Protein AF-A0A842VC17-F1 (afdb_monomer_lite)

Secondary structure (DSSP, 8-state):
--HHHHHHHHHHHHHHHHHHHHHHHHHHHHH--B--SS-TT-BS--TTTS-GGGGG-SB-TTS-B-HHHHHHHHHHHHHHHHHHHHHHHHHHHHH-SSHHHHHHHHHHHHHHHHHHHHHHTT-

Structure (mmCIF, N/CA/C/O backbone):
data_AF-A0A842VC17-F1
#
_entry.id   AF-A0A842VC17-F1
#
loop_
_atom_site.group_PDB
_atom_site.id
_atom_site.type_symbol
_atom_site.label_atom_id
_atom_site.label_alt_id
_atom_site.label_comp_id
_atom_site.label_asym_id
_atom_site.label_entity_id
_atom_site.label_seq_id
_atom_site.pdbx_PDB_ins_code
_atom_site.Cartn_x
_atom_site.Cartn_y
_atom_site.Cartn_z
_atom_site.occupancy
_atom_site.B_iso_or_equiv
_atom_site.auth_seq_id
_atom_site.auth_comp_id
_atom_site.auth_asym_id
_atom_site.auth_atom_id
_atom_site.pdbx_PDB_model_num
ATOM 1 N N . MET A 1 1 ? -27.342 10.538 12.223 1.00 54.81 1 MET A N 1
ATOM 2 C CA . MET A 1 1 ? -26.451 9.395 11.921 1.00 54.81 1 MET A CA 1
ATOM 3 C C . MET A 1 1 ? -26.133 8.715 13.242 1.00 54.81 1 MET A C 1
ATOM 5 O O . MET A 1 1 ? -25.735 9.425 14.158 1.00 54.81 1 MET A O 1
ATOM 9 N N . SER A 1 2 ? -26.417 7.419 13.409 1.00 69.81 2 SER A N 1
ATOM 10 C CA . SER A 1 2 ? -26.236 6.769 14.715 1.00 69.81 2 SER A CA 1
ATOM 11 C C . SER A 1 2 ? -24.742 6.583 15.020 1.00 69.81 2 SER A C 1
ATOM 13 O O . SER A 1 2 ? -23.935 6.376 14.111 1.00 69.81 2 SER A O 1
ATOM 15 N N . LEU A 1 3 ? -24.355 6.621 16.302 1.00 61.00 3 LEU A N 1
ATOM 16 C CA . LEU A 1 3 ? -22.978 6.341 16.745 1.00 61.00 3 LEU A CA 1
ATOM 17 C C . LEU A 1 3 ? -22.497 4.924 16.372 1.00 61.00 3 LEU A C 1
ATOM 19 O O . LEU A 1 3 ? -21.304 4.644 16.432 1.00 61.00 3 LEU A O 1
ATOM 23 N N . LYS A 1 4 ? -23.412 4.024 16.000 1.00 69.69 4 LYS A N 1
ATOM 24 C CA . LYS A 1 4 ? -23.110 2.655 15.570 1.00 69.69 4 LYS A CA 1
ATOM 25 C C . LYS A 1 4 ? -22.804 2.590 14.068 1.00 69.69 4 LYS A C 1
ATOM 27 O O . LYS A 1 4 ? -21.965 1.796 13.651 1.00 69.69 4 LYS A O 1
ATOM 32 N N . ASP A 1 5 ? -23.417 3.471 13.277 1.00 80.50 5 ASP A N 1
ATOM 33 C CA . ASP A 1 5 ? -23.338 3.446 11.811 1.00 80.50 5 ASP A CA 1
ATOM 34 C C . ASP A 1 5 ? -21.963 3.884 11.298 1.00 80.50 5 ASP A C 1
ATOM 36 O O . ASP A 1 5 ? -21.454 3.313 10.337 1.00 80.50 5 ASP A O 1
ATOM 40 N N . TRP A 1 6 ? -21.340 4.891 11.923 1.00 82.38 6 TRP A N 1
ATOM 41 C CA . TRP A 1 6 ? -20.030 5.388 11.479 1.00 82.38 6 TRP A CA 1
ATOM 42 C C . TRP A 1 6 ? -18.910 4.382 11.756 1.00 82.38 6 TRP A C 1
ATOM 44 O O . TRP A 1 6 ? -18.039 4.201 10.916 1.00 82.38 6 TRP A O 1
ATOM 54 N N . LYS A 1 7 ? -18.978 3.672 12.890 1.00 80.62 7 LYS A N 1
ATOM 55 C CA . LYS A 1 7 ? -17.995 2.657 13.296 1.00 80.62 7 LYS A CA 1
ATOM 56 C C . LYS A 1 7 ? -17.915 1.514 12.286 1.00 80.62 7 LYS A C 1
ATOM 58 O O . LYS A 1 7 ? -16.841 1.158 11.813 1.00 80.62 7 LYS A O 1
ATOM 63 N N . ILE A 1 8 ? -19.082 0.987 11.917 1.00 84.62 8 ILE A N 1
ATOM 64 C CA . ILE A 1 8 ? -19.212 -0.086 10.927 1.00 84.62 8 ILE A CA 1
ATOM 65 C C . ILE A 1 8 ? -18.712 0.386 9.554 1.00 84.62 8 ILE A C 1
ATOM 67 O O . ILE A 1 8 ? -18.007 -0.350 8.869 1.00 84.62 8 ILE A O 1
ATOM 71 N N . ARG A 1 9 ? -19.019 1.630 9.162 1.00 88.12 9 ARG A N 1
ATOM 72 C CA . ARG A 1 9 ? -18.523 2.211 7.904 1.00 88.12 9 ARG A CA 1
ATOM 73 C C . ARG A 1 9 ? -17.003 2.368 7.888 1.00 88.12 9 ARG A C 1
ATOM 75 O O . ARG A 1 9 ? -16.410 2.039 6.870 1.00 88.12 9 ARG A O 1
ATOM 82 N N . SER A 1 10 ? -16.380 2.809 8.984 1.00 87.50 10 SER A N 1
ATOM 83 C CA . SER A 1 10 ? -14.915 2.909 9.084 1.00 87.50 10 SER A CA 1
ATOM 84 C C . SER A 1 10 ? -14.239 1.551 8.906 1.00 87.50 10 SER A C 1
ATOM 86 O O . SER A 1 10 ? -13.250 1.452 8.189 1.00 87.50 10 SER A O 1
ATOM 88 N N . PHE A 1 11 ? -14.800 0.497 9.507 1.00 87.94 11 PHE A N 1
ATOM 89 C CA . PHE A 1 11 ? -14.299 -0.865 9.326 1.00 87.94 11 PHE A CA 1
ATOM 90 C C . PHE A 1 11 ? -14.401 -1.329 7.867 1.00 87.94 11 PHE A C 1
ATOM 92 O O . PHE A 1 11 ? -13.418 -1.800 7.303 1.00 87.94 11 PHE A O 1
ATOM 99 N N . TYR A 1 12 ? -15.568 -1.168 7.232 1.00 91.69 12 TYR A N 1
ATOM 100 C CA . TYR A 1 12 ? -15.728 -1.547 5.824 1.00 91.69 12 TYR A CA 1
ATOM 101 C C . TYR A 1 12 ? -14.852 -0.716 4.888 1.00 91.69 12 TYR A C 1
ATOM 103 O O . TYR A 1 12 ? -14.368 -1.246 3.893 1.00 91.69 12 TYR A O 1
ATOM 111 N N . PHE A 1 13 ? -14.635 0.561 5.199 1.00 92.81 13 PHE A N 1
ATOM 112 C CA . PHE A 1 13 ? -13.759 1.418 4.413 1.00 92.81 13 PHE A CA 1
ATOM 113 C C . PHE A 1 13 ? -12.315 0.907 4.423 1.00 92.81 13 PHE A C 1
ATOM 115 O O . PHE A 1 13 ? -11.726 0.766 3.356 1.00 92.81 13 PHE A O 1
ATOM 122 N N . GLU A 1 14 ? -11.791 0.533 5.592 1.00 93.62 14 GLU A N 1
ATOM 123 C CA . GLU A 1 14 ? -10.470 -0.099 5.699 1.00 93.62 14 GLU A CA 1
ATOM 124 C C . GLU A 1 14 ? -10.421 -1.464 5.015 1.00 93.62 14 GLU A C 1
ATOM 126 O O . GLU A 1 14 ? -9.479 -1.766 4.290 1.00 93.62 14 GLU A O 1
ATOM 131 N N . PHE A 1 15 ? -11.460 -2.284 5.174 1.00 93.69 15 PHE A N 1
ATOM 132 C CA . PHE A 1 15 ? -11.517 -3.589 4.520 1.00 93.69 15 PHE A CA 1
ATOM 133 C C . PHE A 1 15 ? -11.462 -3.473 2.988 1.00 93.69 15 PHE A C 1
ATOM 135 O O . PHE A 1 15 ? -10.740 -4.219 2.325 1.00 93.69 15 PHE A O 1
ATOM 142 N N . ILE A 1 16 ? -12.186 -2.502 2.424 1.00 95.88 16 ILE A N 1
ATOM 143 C CA . ILE A 1 16 ? -12.129 -2.178 0.995 1.00 95.88 16 ILE A CA 1
ATOM 144 C C . ILE A 1 16 ? -10.740 -1.646 0.620 1.00 95.88 16 ILE A C 1
ATOM 146 O O . ILE A 1 16 ? -10.212 -2.065 -0.409 1.00 95.88 16 ILE A O 1
ATOM 150 N N . GLY A 1 17 ? -10.136 -0.789 1.451 1.00 95.69 17 GLY A N 1
ATOM 151 C CA . GLY A 1 17 ? -8.764 -0.300 1.280 1.00 95.69 17 GLY A CA 1
ATOM 152 C C . GLY A 1 17 ? -7.741 -1.434 1.180 1.00 95.69 17 GLY A C 1
ATOM 153 O O . GLY A 1 17 ? -6.954 -1.467 0.241 1.00 95.69 17 GLY A O 1
ATOM 154 N N . CYS A 1 18 ? -7.816 -2.437 2.059 1.00 96.31 18 CYS A N 1
ATOM 155 C CA . CYS A 1 18 ? -6.959 -3.626 2.010 1.00 96.31 18 CYS A CA 1
ATOM 156 C C . CYS A 1 18 ? -7.120 -4.426 0.709 1.00 96.31 18 CYS A C 1
ATOM 158 O O . CYS A 1 18 ? -6.131 -4.812 0.085 1.00 96.31 18 CYS A O 1
ATOM 160 N N . ILE A 1 19 ? -8.363 -4.683 0.283 1.00 97.81 19 ILE A N 1
ATOM 161 C CA . ILE A 1 19 ? -8.631 -5.413 -0.967 1.00 97.81 19 ILE A CA 1
ATOM 162 C C . ILE A 1 19 ? -8.082 -4.630 -2.162 1.00 97.81 19 ILE A C 1
ATOM 164 O O . ILE A 1 19 ? -7.414 -5.197 -3.029 1.00 97.81 19 ILE A O 1
ATOM 168 N N . GLN A 1 20 ? -8.340 -3.325 -2.196 1.00 97.56 20 GLN A N 1
ATOM 169 C CA . GLN A 1 20 ? -7.857 -2.435 -3.240 1.00 97.56 20 GLN A CA 1
ATOM 170 C C . GLN A 1 20 ? -6.323 -2.387 -3.278 1.00 97.56 20 GLN A C 1
ATOM 172 O O . GLN A 1 20 ? -5.756 -2.506 -4.364 1.00 97.56 20 GLN A O 1
ATOM 177 N N . TYR A 1 21 ? -5.659 -2.282 -2.125 1.00 97.06 21 TYR A N 1
ATOM 178 C CA . TYR A 1 21 ? -4.203 -2.317 -2.012 1.00 97.06 21 TYR A CA 1
ATOM 179 C C . TYR A 1 21 ? -3.633 -3.592 -2.631 1.00 97.06 21 TYR A C 1
ATOM 181 O O . TYR A 1 21 ? -2.780 -3.517 -3.511 1.00 97.06 21 TYR A O 1
ATOM 189 N N . ILE A 1 22 ? -4.157 -4.759 -2.246 1.00 98.00 22 ILE A N 1
ATOM 190 C CA . ILE A 1 22 ? -3.704 -6.051 -2.774 1.00 98.00 22 ILE A CA 1
ATOM 191 C C . ILE A 1 22 ? -3.836 -6.083 -4.302 1.00 98.00 22 ILE A C 1
ATOM 193 O O . ILE A 1 22 ? -2.865 -6.381 -4.998 1.00 98.00 22 ILE A O 1
ATOM 197 N N . ILE A 1 23 ? -5.012 -5.734 -4.833 1.00 98.50 23 ILE A N 1
ATOM 198 C CA . ILE A 1 23 ? -5.270 -5.762 -6.279 1.00 98.50 23 ILE A CA 1
ATOM 199 C C . ILE A 1 23 ? -4.312 -4.826 -7.025 1.00 98.50 23 ILE A C 1
ATOM 201 O O . ILE A 1 23 ? -3.704 -5.232 -8.021 1.00 98.50 23 ILE A O 1
ATOM 205 N N . LEU A 1 24 ? -4.147 -3.588 -6.553 1.00 98.31 24 LEU A N 1
ATOM 206 C CA . LEU A 1 24 ? -3.283 -2.621 -7.225 1.00 98.31 24 LEU A CA 1
ATOM 207 C C . LEU A 1 24 ? -1.801 -2.973 -7.110 1.00 98.31 24 LEU A C 1
ATOM 209 O O . LEU A 1 24 ? -1.085 -2.781 -8.086 1.00 98.31 24 LEU A O 1
ATOM 213 N N . ILE A 1 25 ? -1.343 -3.535 -5.988 1.00 98.06 25 ILE A N 1
ATOM 214 C CA . ILE A 1 25 ? 0.045 -3.986 -5.832 1.00 98.06 25 ILE A CA 1
ATOM 215 C C . ILE A 1 25 ? 0.370 -5.105 -6.820 1.00 98.06 25 ILE A C 1
ATOM 217 O O . ILE A 1 25 ? 1.366 -5.011 -7.533 1.00 98.06 25 ILE A O 1
ATOM 221 N N . PHE A 1 26 ? -0.478 -6.132 -6.929 1.00 98.31 26 PHE A N 1
ATOM 222 C CA . PHE A 1 26 ? -0.257 -7.198 -7.913 1.00 98.31 26 PHE A CA 1
ATOM 223 C C . PHE A 1 26 ? -0.320 -6.671 -9.351 1.00 98.31 26 PHE A C 1
ATOM 225 O O . PHE A 1 26 ? 0.456 -7.101 -10.204 1.00 98.31 26 PHE A O 1
ATOM 232 N N . THR A 1 27 ? -1.191 -5.695 -9.614 1.00 98.50 27 THR A N 1
ATOM 233 C CA . THR A 1 27 ? -1.254 -5.034 -10.923 1.00 98.50 27 THR A CA 1
ATOM 234 C C . THR A 1 27 ? 0.015 -4.215 -11.193 1.00 98.50 27 THR A C 1
ATOM 236 O O . THR A 1 27 ? 0.561 -4.280 -12.289 1.00 98.50 27 THR A O 1
ATOM 239 N N . ALA A 1 28 ? 0.548 -3.499 -10.201 1.00 98.38 28 ALA A N 1
ATOM 240 C CA . ALA A 1 28 ? 1.802 -2.757 -10.315 1.00 98.38 28 ALA A CA 1
ATOM 241 C C . ALA A 1 28 ? 2.991 -3.694 -10.585 1.00 98.38 28 ALA A C 1
ATOM 243 O O . ALA A 1 28 ? 3.776 -3.425 -11.491 1.00 98.38 28 ALA A O 1
ATOM 244 N N . MET A 1 29 ? 3.072 -4.834 -9.886 1.00 98.44 29 MET A N 1
ATOM 245 C CA . MET A 1 29 ? 4.082 -5.874 -10.139 1.00 98.44 29 MET A CA 1
ATOM 246 C C . MET A 1 29 ? 4.045 -6.373 -11.585 1.00 98.44 29 MET A C 1
ATOM 248 O O . MET A 1 29 ? 5.096 -6.572 -12.190 1.00 98.44 29 MET A O 1
ATOM 252 N N . PHE A 1 30 ? 2.847 -6.543 -12.151 1.00 98.25 30 PHE A N 1
ATOM 253 C CA . PHE A 1 30 ? 2.679 -6.954 -13.544 1.00 98.25 30 PHE A CA 1
ATOM 254 C C . PHE A 1 30 ? 3.219 -5.912 -14.540 1.00 98.25 30 PHE A C 1
ATOM 256 O O . PHE A 1 30 ? 3.787 -6.285 -15.563 1.00 98.25 30 PHE A O 1
ATOM 263 N N . PHE A 1 31 ? 3.077 -4.617 -14.239 1.00 98.38 31 PHE A N 1
ATOM 264 C CA . PHE A 1 31 ? 3.553 -3.520 -15.093 1.00 98.38 31 PHE A CA 1
ATOM 265 C C . PHE A 1 31 ? 4.991 -3.066 -14.809 1.00 98.38 31 PHE A C 1
ATOM 267 O O . PHE A 1 31 ? 5.480 -2.156 -15.483 1.00 98.38 31 PHE A O 1
ATOM 274 N N . TYR A 1 32 ? 5.675 -3.660 -13.832 1.00 98.44 32 TYR A N 1
ATOM 275 C CA . TYR A 1 32 ? 7.052 -3.304 -13.512 1.00 98.44 32 TYR A CA 1
ATOM 276 C C . TYR A 1 32 ? 8.002 -3.709 -14.661 1.00 98.44 32 TYR A C 1
ATOM 278 O O . TYR A 1 32 ? 8.042 -4.888 -15.018 1.00 98.44 32 TYR A O 1
ATOM 286 N N . PRO A 1 33 ? 8.799 -2.785 -15.236 1.00 97.44 33 PRO A N 1
ATOM 287 C CA . PRO A 1 33 ? 9.603 -3.049 -16.432 1.00 97.44 33 PRO A CA 1
ATOM 288 C C . PRO A 1 33 ? 10.707 -4.090 -16.244 1.00 97.44 33 PRO A C 1
ATOM 290 O O . PRO A 1 33 ? 11.046 -4.809 -17.185 1.00 97.44 33 PRO A O 1
ATOM 293 N N . GLY A 1 34 ? 11.291 -4.166 -15.046 1.00 97.31 34 GLY A N 1
ATOM 294 C CA . GLY A 1 34 ? 12.366 -5.106 -14.768 1.00 97.31 34 GLY A CA 1
ATOM 295 C C . GLY A 1 34 ? 13.497 -4.580 -13.903 1.00 97.31 34 GLY A C 1
ATOM 296 O O . GLY A 1 34 ? 13.616 -3.391 -13.593 1.00 97.31 34 GLY A O 1
ATOM 297 N N . GLY A 1 35 ? 14.369 -5.520 -13.578 1.00 97.19 35 GLY A N 1
ATOM 298 C CA . GLY A 1 35 ? 15.577 -5.340 -12.806 1.00 97.19 35 GLY A CA 1
ATOM 299 C C . GLY A 1 35 ? 15.356 -5.541 -11.312 1.00 97.19 35 GLY A C 1
ATOM 300 O O . GLY A 1 35 ? 14.313 -5.239 -10.739 1.00 97.19 35 GLY A O 1
ATOM 301 N N . THR A 1 36 ? 16.406 -6.014 -10.663 1.00 97.50 36 THR A N 1
ATOM 302 C CA . THR A 1 36 ? 16.538 -6.040 -9.205 1.00 97.50 36 THR A CA 1
ATOM 303 C C . THR A 1 36 ? 17.806 -5.285 -8.829 1.00 97.50 36 THR A C 1
ATOM 305 O O . THR A 1 36 ? 18.661 -5.060 -9.689 1.00 97.50 36 THR A O 1
ATOM 308 N N . GLU A 1 37 ? 17.969 -4.944 -7.551 1.00 95.00 37 GLU A N 1
ATOM 309 C CA . GLU A 1 37 ? 19.173 -4.264 -7.054 1.00 95.00 37 GLU A CA 1
ATOM 310 C C . GLU A 1 37 ? 20.469 -4.972 -7.481 1.00 95.00 37 GLU A C 1
ATOM 312 O O . GLU A 1 37 ? 21.440 -4.331 -7.876 1.00 95.00 37 GLU A O 1
ATOM 317 N N . LYS A 1 38 ? 20.466 -6.311 -7.449 1.00 95.75 38 LYS A N 1
ATOM 318 C CA . LYS A 1 38 ? 21.627 -7.144 -7.796 1.00 95.75 38 LYS A CA 1
ATOM 319 C C . LYS A 1 38 ? 21.683 -7.524 -9.272 1.00 95.75 38 LYS A C 1
ATOM 321 O O . LYS A 1 38 ? 22.765 -7.777 -9.796 1.00 95.75 38 LYS A O 1
ATOM 326 N N . TYR A 1 39 ? 20.532 -7.586 -9.938 1.00 96.38 39 TYR A N 1
ATOM 327 C CA . TYR A 1 39 ? 20.413 -8.037 -11.323 1.00 96.38 39 TYR A CA 1
ATOM 328 C C . TYR A 1 39 ? 19.570 -7.047 -12.138 1.00 96.38 39 TYR A C 1
ATOM 330 O O . TYR A 1 39 ? 18.381 -7.295 -12.355 1.00 96.38 39 TYR A O 1
ATOM 338 N N . PRO A 1 40 ? 20.169 -5.945 -12.629 1.00 95.44 40 PRO A N 1
ATOM 339 C CA . PRO A 1 40 ? 19.478 -4.926 -13.427 1.00 95.44 40 PRO A CA 1
ATOM 340 C C . PRO A 1 40 ? 18.800 -5.467 -14.692 1.00 95.44 40 PRO A C 1
ATOM 342 O O . PRO A 1 40 ? 17.769 -4.960 -15.113 1.00 95.44 40 PRO A O 1
ATOM 345 N N . ASN A 1 41 ? 19.345 -6.539 -15.271 1.00 96.06 41 ASN A N 1
ATOM 346 C CA . ASN A 1 41 ? 18.842 -7.132 -16.513 1.00 96.06 41 ASN A CA 1
ATOM 347 C C . ASN A 1 41 ? 17.731 -8.178 -16.296 1.00 96.06 41 ASN A C 1
ATOM 349 O O . ASN A 1 41 ? 17.295 -8.804 -17.260 1.00 96.06 41 ASN A O 1
ATOM 353 N N . ALA A 1 42 ? 17.303 -8.424 -15.051 1.00 96.19 42 ALA A N 1
ATOM 354 C CA . ALA A 1 42 ? 16.217 -9.363 -14.778 1.00 96.19 42 ALA A CA 1
ATOM 355 C C . ALA A 1 42 ? 14.895 -8.855 -15.393 1.00 96.19 42 ALA A C 1
ATOM 357 O O . ALA A 1 42 ? 14.591 -7.669 -15.269 1.00 96.19 42 ALA A O 1
ATOM 358 N N . PRO A 1 43 ? 14.095 -9.708 -16.050 1.00 95.56 43 PRO A N 1
ATOM 359 C CA . PRO A 1 43 ? 12.822 -9.284 -16.620 1.00 95.56 43 PRO A CA 1
ATOM 360 C C . PRO A 1 43 ? 11.757 -9.121 -15.529 1.00 95.56 43 PRO A C 1
ATOM 362 O O . PRO A 1 43 ? 11.622 -9.988 -14.667 1.00 95.56 43 PRO A O 1
ATOM 365 N N . GLY A 1 44 ? 10.960 -8.054 -15.616 1.00 96.56 44 GLY A N 1
ATOM 366 C CA . GLY A 1 44 ? 9.796 -7.843 -14.752 1.00 96.56 44 GLY A CA 1
ATOM 367 C C . GLY A 1 44 ? 10.097 -7.756 -13.248 1.00 96.56 44 GLY A C 1
ATOM 368 O O . GLY A 1 44 ? 11.242 -7.615 -12.817 1.00 96.56 44 GLY A O 1
ATOM 369 N N . TYR A 1 45 ? 9.041 -7.814 -12.434 1.00 97.94 45 TYR A N 1
ATOM 370 C CA . TYR A 1 45 ? 9.157 -7.841 -10.974 1.00 97.94 45 TYR A CA 1
ATOM 371 C C . TYR A 1 45 ? 9.462 -9.253 -10.460 1.00 97.94 45 TYR A C 1
ATOM 373 O O . TYR A 1 45 ? 8.818 -10.228 -10.849 1.00 97.94 45 TYR A O 1
ATOM 381 N N . SER A 1 46 ? 10.390 -9.360 -9.513 1.00 97.19 46 SER A N 1
ATOM 382 C CA . SER A 1 46 ? 10.719 -10.591 -8.799 1.00 97.19 46 SER A CA 1
ATOM 383 C C . SER A 1 46 ? 10.285 -10.506 -7.340 1.00 97.19 46 SER A C 1
ATOM 385 O O . SER A 1 46 ? 10.866 -9.765 -6.551 1.00 97.19 46 SER A O 1
ATOM 387 N N . PHE A 1 47 ? 9.315 -11.333 -6.945 1.00 94.62 47 PHE A N 1
ATOM 388 C CA . PHE A 1 47 ? 8.755 -11.326 -5.586 1.00 94.62 47 PHE A CA 1
ATOM 389 C C . PHE A 1 47 ? 9.796 -11.517 -4.473 1.00 94.62 47 PHE A C 1
ATOM 391 O O . PHE A 1 47 ? 9.651 -10.959 -3.391 1.00 94.62 47 PHE A O 1
ATOM 398 N N . TRP A 1 48 ? 10.853 -12.285 -4.741 1.00 94.94 48 TRP A N 1
ATOM 399 C CA . TRP A 1 48 ? 11.883 -12.609 -3.749 1.00 94.94 48 TRP A CA 1
ATOM 400 C C . TRP A 1 48 ? 13.122 -11.716 -3.824 1.00 94.94 48 TRP A C 1
ATOM 402 O O . TRP A 1 48 ? 13.948 -11.754 -2.916 1.00 94.94 48 TRP A O 1
ATOM 412 N N . ALA A 1 49 ? 13.290 -10.961 -4.913 1.00 95.75 49 ALA A N 1
ATOM 413 C CA . ALA A 1 49 ? 14.502 -10.183 -5.168 1.00 95.75 49 ALA A CA 1
ATOM 414 C C . ALA A 1 49 ? 14.256 -8.674 -5.297 1.00 95.75 49 ALA A C 1
ATOM 416 O O . ALA A 1 49 ? 15.219 -7.910 -5.260 1.00 95.75 49 ALA A O 1
ATOM 417 N N . ASN A 1 50 ? 13.000 -8.248 -5.431 1.00 97.44 50 ASN A N 1
ATOM 418 C CA . ASN A 1 50 ? 12.601 -6.852 -5.353 1.00 97.44 50 ASN A CA 1
ATOM 419 C C . ASN A 1 50 ? 11.996 -6.523 -3.991 1.00 97.44 50 ASN A C 1
ATOM 421 O O . ASN A 1 50 ? 11.353 -7.352 -3.343 1.00 97.44 50 ASN A O 1
ATOM 425 N N . SER A 1 51 ? 12.170 -5.267 -3.594 1.00 95.38 51 SER A N 1
ATOM 426 C CA . SER A 1 51 ? 11.395 -4.674 -2.515 1.00 95.38 51 SER A CA 1
ATOM 427 C C . SER A 1 51 ? 10.042 -4.201 -3.052 1.00 95.38 51 SER A C 1
ATOM 429 O O . SER A 1 51 ? 9.935 -3.785 -4.204 1.00 95.38 51 SER A O 1
ATOM 431 N N . LEU A 1 52 ? 9.004 -4.193 -2.213 1.00 94.88 52 LEU A N 1
ATOM 432 C CA . LEU A 1 52 ? 7.692 -3.666 -2.609 1.00 94.88 52 LEU A CA 1
ATOM 433 C C . LEU A 1 52 ? 7.779 -2.183 -3.025 1.00 94.88 52 LEU A C 1
ATOM 435 O O . LEU A 1 52 ? 7.117 -1.770 -3.971 1.00 94.88 52 LEU A O 1
ATOM 439 N N . SER A 1 53 ? 8.658 -1.405 -2.383 1.00 94.31 53 SER A N 1
ATOM 440 C CA . SER A 1 53 ? 8.952 -0.012 -2.750 1.00 94.31 53 SER A CA 1
ATOM 441 C C . SER A 1 53 ? 9.593 0.155 -4.128 1.00 94.31 53 SER A C 1
ATOM 443 O O . SER A 1 53 ? 9.545 1.253 -4.680 1.00 94.31 53 SER A O 1
ATOM 445 N N . ASP A 1 54 ? 10.151 -0.903 -4.730 1.00 96.19 54 ASP A N 1
ATOM 446 C CA . ASP A 1 54 ? 10.696 -0.818 -6.088 1.00 96.19 54 ASP A CA 1
ATOM 447 C C . ASP A 1 54 ? 9.607 -0.463 -7.102 1.00 96.19 54 ASP A C 1
ATOM 449 O O . ASP A 1 54 ? 9.882 0.228 -8.084 1.00 96.19 54 ASP A O 1
ATOM 453 N N . LEU A 1 55 ? 8.364 -0.871 -6.829 1.00 97.25 55 LEU A N 1
ATOM 454 C CA . LEU A 1 55 ? 7.198 -0.560 -7.650 1.00 97.25 55 LEU A CA 1
ATOM 455 C C . LEU A 1 55 ? 6.947 0.948 -7.761 1.00 97.25 55 LEU A C 1
ATOM 457 O O . LEU A 1 55 ? 6.437 1.376 -8.794 1.00 97.25 55 LEU A O 1
ATOM 461 N N . GLY A 1 56 ? 7.338 1.727 -6.746 1.00 95.88 56 GLY A N 1
ATOM 462 C CA . GLY A 1 56 ? 7.208 3.185 -6.673 1.00 95.88 56 GLY A CA 1
ATOM 463 C C . GLY A 1 56 ? 8.359 3.973 -7.305 1.00 95.88 56 GLY A C 1
ATOM 464 O O . GLY A 1 56 ? 8.358 5.199 -7.269 1.00 95.88 56 GLY A O 1
ATOM 465 N N . ARG A 1 57 ? 9.373 3.323 -7.888 1.00 94.94 57 ARG A N 1
ATOM 466 C CA . ARG A 1 57 ? 10.493 4.050 -8.512 1.00 94.94 57 ARG A CA 1
ATOM 467 C C . ARG A 1 57 ? 10.041 4.741 -9.801 1.00 94.94 57 ARG A C 1
ATOM 469 O O . ARG A 1 57 ? 9.307 4.147 -10.581 1.00 94.94 57 ARG A O 1
ATOM 476 N N . THR A 1 58 ? 10.560 5.935 -10.096 1.00 96.44 58 THR A N 1
ATOM 477 C CA . THR A 1 58 ? 10.347 6.610 -11.397 1.00 96.44 58 THR A CA 1
ATOM 478 C C . THR A 1 58 ? 11.052 5.884 -12.549 1.00 96.44 58 THR A C 1
ATOM 480 O O . THR A 1 58 ? 10.527 5.799 -13.661 1.00 96.44 58 THR A O 1
ATOM 483 N N . VAL A 1 59 ? 12.227 5.317 -12.264 1.00 97.25 59 VAL A N 1
ATOM 484 C CA . VAL A 1 59 ? 13.030 4.482 -13.164 1.00 97.25 59 VAL A CA 1
ATOM 485 C C . VAL A 1 59 ? 13.349 3.168 -12.448 1.00 97.25 59 VAL A C 1
ATOM 487 O O . VAL A 1 59 ? 13.852 3.174 -11.318 1.00 97.25 59 VAL A O 1
ATOM 490 N N . SER A 1 60 ? 13.029 2.042 -13.086 1.00 97.31 60 SER A N 1
ATOM 491 C CA . SER A 1 60 ? 13.289 0.705 -12.542 1.00 97.31 60 SER A CA 1
ATOM 492 C C . SER A 1 60 ? 14.787 0.381 -12.525 1.00 97.31 60 SER A C 1
ATOM 494 O O . SER A 1 60 ? 15.607 1.094 -13.111 1.00 97.31 60 SER A O 1
ATOM 496 N N . TYR A 1 61 ? 15.170 -0.727 -11.887 1.00 97.94 61 TYR A N 1
ATOM 497 C CA . TYR A 1 61 ? 16.568 -1.173 -11.893 1.00 97.94 61 TYR A CA 1
ATOM 498 C C . TYR A 1 61 ? 17.084 -1.522 -13.292 1.00 97.94 61 TYR A C 1
ATO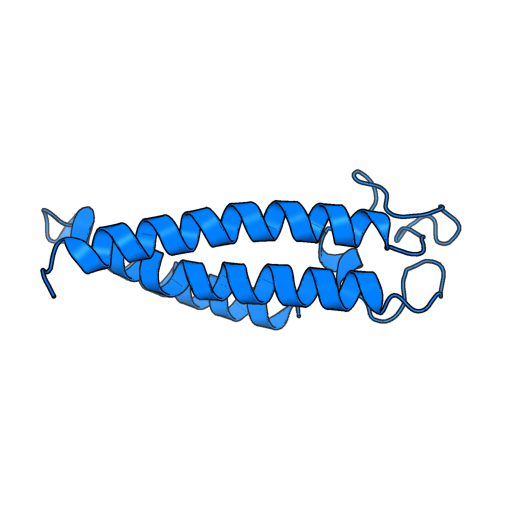M 500 O O . TYR A 1 61 ? 18.280 -1.403 -13.536 1.00 97.94 61 TYR A O 1
ATOM 508 N N . SER A 1 62 ? 16.204 -1.875 -14.232 1.00 97.12 62 SER A N 1
ATOM 509 C CA . SER A 1 62 ? 16.574 -2.072 -15.638 1.00 97.12 62 SER A CA 1
ATOM 510 C C . SER A 1 62 ? 16.836 -0.772 -16.410 1.00 97.12 62 SER A C 1
ATOM 512 O O . SER A 1 62 ? 17.060 -0.824 -17.617 1.00 97.12 62 SER A O 1
ATOM 514 N N . GLY A 1 63 ? 16.743 0.398 -15.767 1.00 97.19 63 GLY A N 1
ATOM 515 C CA . GLY A 1 63 ? 16.928 1.705 -16.406 1.00 97.19 63 GLY A CA 1
ATOM 516 C C . GLY A 1 63 ? 15.733 2.178 -17.241 1.00 97.19 63 GLY A C 1
ATOM 517 O O . GLY A 1 63 ? 15.834 3.186 -17.937 1.00 97.19 63 GLY A O 1
ATOM 518 N N . GLN A 1 64 ? 14.601 1.472 -17.182 1.00 97.88 64 GLN A N 1
ATOM 519 C CA . GLN A 1 64 ? 13.393 1.814 -17.934 1.00 97.88 64 GLN A CA 1
ATOM 520 C C . GLN A 1 64 ? 12.455 2.691 -17.099 1.00 97.88 64 GLN A C 1
ATOM 522 O O . GLN A 1 64 ? 12.407 2.587 -15.873 1.00 97.88 64 GLN A O 1
ATOM 527 N N . ILE A 1 65 ? 11.679 3.545 -17.770 1.00 97.88 65 ILE A N 1
ATOM 528 C CA . ILE A 1 65 ? 10.652 4.369 -17.120 1.00 97.88 65 ILE A CA 1
ATOM 529 C C . ILE A 1 65 ? 9.579 3.452 -16.520 1.00 97.88 65 ILE A C 1
ATOM 531 O O . ILE A 1 65 ? 9.015 2.610 -17.214 1.00 97.88 65 ILE A O 1
ATOM 535 N N . ASN A 1 66 ? 9.266 3.651 -15.241 1.00 97.62 66 ASN A N 1
ATOM 536 C CA . ASN A 1 66 ? 8.370 2.799 -14.455 1.00 97.62 66 ASN A CA 1
ATOM 537 C C . ASN A 1 66 ? 7.049 3.513 -14.089 1.00 97.62 66 ASN A C 1
ATOM 539 O O . ASN A 1 66 ? 6.471 3.309 -13.026 1.00 97.62 66 ASN A O 1
ATOM 543 N N . ALA A 1 67 ? 6.552 4.380 -14.976 1.00 97.38 67 ALA A N 1
ATOM 544 C CA . ALA A 1 67 ? 5.433 5.278 -14.676 1.00 97.38 67 ALA A CA 1
ATOM 545 C C . ALA A 1 67 ? 4.133 4.551 -14.283 1.00 97.38 67 ALA A C 1
ATOM 547 O O . ALA A 1 67 ? 3.462 4.975 -13.346 1.00 97.38 67 ALA A O 1
ATOM 548 N N . ILE A 1 68 ? 3.777 3.456 -14.968 1.00 98.12 68 ILE A N 1
ATOM 549 C CA . ILE A 1 68 ? 2.513 2.740 -14.716 1.00 98.12 68 ILE A CA 1
ATOM 550 C C . ILE A 1 68 ? 2.537 2.061 -13.343 1.00 98.12 68 ILE A C 1
ATOM 552 O O . ILE A 1 68 ? 1.640 2.295 -12.535 1.00 98.12 68 ILE A O 1
ATOM 556 N N . SER A 1 69 ? 3.571 1.260 -13.058 1.00 98.06 69 SER A N 1
ATOM 557 C CA . SER A 1 69 ? 3.742 0.627 -11.744 1.00 98.06 69 SER A CA 1
ATOM 558 C C . SER A 1 69 ? 3.808 1.672 -10.635 1.00 98.06 69 SER A C 1
ATOM 560 O O . SER A 1 69 ? 3.143 1.498 -9.620 1.00 98.06 69 SER A O 1
ATOM 562 N N . MET A 1 70 ? 4.556 2.763 -10.845 1.00 97.31 70 MET A N 1
ATOM 563 C CA . MET A 1 70 ? 4.682 3.841 -9.866 1.00 97.31 70 MET A CA 1
ATOM 564 C C . MET A 1 70 ? 3.317 4.433 -9.530 1.00 97.31 70 MET A C 1
ATOM 566 O O . MET A 1 70 ? 2.936 4.433 -8.370 1.00 97.31 70 MET A O 1
ATOM 570 N N . ILE A 1 71 ? 2.531 4.846 -10.530 1.00 97.38 71 ILE A N 1
ATOM 571 C CA . ILE A 1 71 ? 1.195 5.419 -10.303 1.00 97.38 71 ILE A CA 1
ATOM 572 C C . ILE A 1 71 ? 0.284 4.427 -9.571 1.00 97.38 71 ILE A C 1
ATOM 574 O O . ILE A 1 71 ? -0.400 4.807 -8.622 1.00 97.38 71 ILE A O 1
ATOM 578 N N . LEU A 1 72 ? 0.271 3.157 -9.987 1.00 98.12 72 LEU A N 1
ATOM 579 C CA . LEU A 1 72 ? -0.554 2.126 -9.351 1.00 98.12 72 LEU A CA 1
ATOM 580 C C . LEU A 1 72 ? -0.159 1.904 -7.889 1.00 98.12 72 LEU A C 1
ATOM 582 O O . LEU A 1 72 ? -1.032 1.848 -7.026 1.00 98.12 72 LEU A O 1
ATOM 586 N N . PHE A 1 73 ? 1.141 1.819 -7.612 1.00 97.38 73 PHE A N 1
ATOM 587 C CA . PHE A 1 73 ? 1.696 1.678 -6.271 1.00 97.38 73 PHE A CA 1
ATOM 588 C C . PHE A 1 73 ? 1.373 2.889 -5.388 1.00 97.38 73 PHE A C 1
ATOM 590 O O . PHE A 1 73 ? 0.878 2.733 -4.272 1.00 97.38 73 PHE A O 1
ATOM 597 N N . SER A 1 74 ? 1.573 4.094 -5.919 1.00 95.69 74 SER A N 1
ATOM 598 C CA . SER A 1 74 ? 1.273 5.363 -5.263 1.00 95.69 74 SER A CA 1
ATOM 599 C C . SER A 1 74 ? -0.206 5.474 -4.880 1.00 95.69 74 SER A C 1
ATOM 601 O O . SER A 1 74 ? -0.541 5.795 -3.741 1.00 95.69 74 SER A O 1
ATOM 603 N N . VAL A 1 75 ? -1.112 5.139 -5.806 1.00 96.06 75 VAL A N 1
ATOM 604 C CA . VAL A 1 75 ? -2.562 5.117 -5.550 1.00 96.06 75 VAL A CA 1
ATOM 605 C C . VAL A 1 75 ? -2.937 4.013 -4.554 1.00 96.06 75 VAL A C 1
ATOM 607 O O . VAL A 1 75 ? -3.798 4.236 -3.701 1.00 96.06 75 VAL A O 1
ATOM 610 N N . ALA A 1 76 ? -2.291 2.843 -4.626 1.00 96.50 76 ALA A N 1
ATOM 611 C CA . ALA A 1 76 ? -2.487 1.748 -3.676 1.00 96.50 76 ALA A CA 1
ATOM 612 C C . ALA A 1 76 ? -2.176 2.187 -2.244 1.00 96.50 76 ALA A C 1
ATOM 614 O O . ALA A 1 76 ? -3.023 2.058 -1.361 1.00 96.50 76 ALA A O 1
ATOM 615 N N . LEU A 1 77 ? -0.986 2.752 -2.032 1.00 94.44 77 LEU A N 1
ATOM 616 C CA . LEU A 1 77 ? -0.557 3.218 -0.720 1.00 94.44 77 LEU A CA 1
ATOM 617 C C . LEU A 1 77 ? -1.392 4.387 -0.219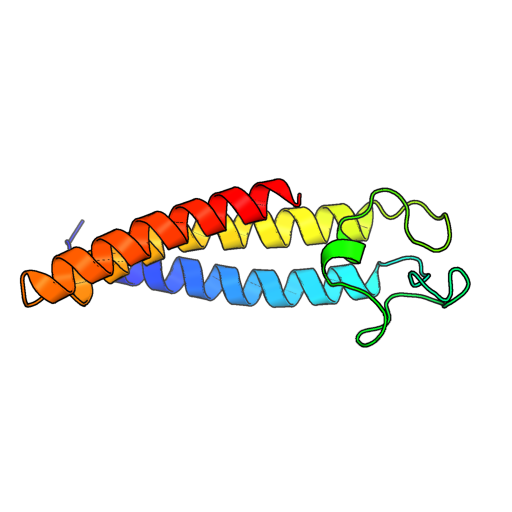 1.00 94.44 77 LEU A C 1
ATOM 619 O O . LEU A 1 77 ? -1.769 4.386 0.947 1.00 94.44 77 LEU A O 1
ATOM 623 N N . PHE A 1 78 ? -1.711 5.357 -1.076 1.00 93.31 78 PHE A N 1
ATOM 624 C CA . PHE A 1 78 ? -2.468 6.533 -0.657 1.00 93.31 78 PHE A CA 1
ATOM 625 C C . PHE A 1 78 ? -3.867 6.169 -0.146 1.00 93.31 78 PHE A C 1
ATOM 627 O O . PHE A 1 78 ? -4.257 6.604 0.937 1.00 93.31 78 PHE A O 1
ATOM 634 N N . ILE A 1 79 ? -4.619 5.357 -0.899 1.00 92.94 79 ILE A N 1
ATOM 635 C CA . ILE A 1 79 ? -5.989 4.979 -0.521 1.00 92.94 79 ILE A CA 1
ATOM 636 C C . ILE A 1 79 ? -5.983 4.137 0.757 1.00 92.94 79 ILE A C 1
ATOM 638 O O . ILE A 1 79 ? -6.775 4.408 1.659 1.00 92.94 79 ILE A O 1
ATOM 642 N N . TRP A 1 80 ? -5.069 3.170 0.859 1.00 94.62 80 TRP A N 1
ATOM 643 C CA . TRP A 1 80 ? -4.954 2.320 2.042 1.00 94.62 80 TRP A CA 1
ATOM 644 C C . TRP A 1 80 ? -4.496 3.094 3.287 1.00 94.62 80 TRP A C 1
ATOM 646 O O . TRP A 1 80 ? -5.097 2.996 4.354 1.00 94.62 80 TRP A O 1
ATOM 656 N N . ALA A 1 81 ? -3.487 3.957 3.156 1.00 90.94 81 ALA A N 1
ATOM 657 C CA . ALA A 1 81 ? -3.048 4.821 4.248 1.00 90.94 81 ALA A CA 1
ATOM 658 C C . ALA A 1 81 ? -4.166 5.758 4.725 1.00 90.94 81 ALA A C 1
ATOM 660 O O . ALA A 1 81 ? -4.322 5.999 5.925 1.00 90.94 81 ALA A O 1
ATOM 661 N N . PHE A 1 82 ? -4.969 6.270 3.791 1.00 89.88 82 PHE A N 1
ATOM 662 C CA . PHE A 1 82 ? -6.106 7.120 4.110 1.00 89.88 82 PHE A CA 1
ATOM 663 C C . PHE A 1 82 ? -7.238 6.350 4.809 1.00 89.88 82 PHE A C 1
ATOM 665 O O . PHE A 1 82 ? -7.880 6.903 5.706 1.00 89.88 82 PHE A O 1
ATOM 672 N N . SER A 1 83 ? -7.472 5.078 4.462 1.00 91.38 83 SER A N 1
ATOM 673 C CA . SER A 1 83 ? -8.493 4.250 5.118 1.00 91.38 83 SER A CA 1
ATOM 674 C C . SER A 1 83 ? -8.128 3.835 6.547 1.00 91.38 83 SER A C 1
ATOM 676 O O . SER A 1 83 ? -9.026 3.707 7.388 1.00 91.38 83 SER A O 1
ATOM 678 N N . LEU A 1 84 ? -6.831 3.768 6.871 1.00 88.94 84 LEU A N 1
ATOM 679 C CA . LEU A 1 84 ? -6.348 3.443 8.217 1.00 88.94 84 LEU A CA 1
ATOM 680 C C . LEU A 1 84 ? -6.713 4.508 9.263 1.00 88.94 84 LEU A C 1
ATOM 682 O O . LEU A 1 84 ? -6.984 4.175 10.418 1.00 88.94 84 LEU A O 1
ATOM 686 N N . ILE A 1 85 ? -6.759 5.788 8.881 1.00 84.44 85 ILE A N 1
ATOM 687 C CA . ILE A 1 85 ? -7.025 6.909 9.802 1.00 84.44 85 ILE A CA 1
ATOM 688 C C . ILE A 1 85 ? -8.371 6.741 10.543 1.00 84.44 85 ILE A C 1
ATOM 690 O O . ILE A 1 85 ? -8.372 6.693 11.779 1.00 84.44 85 ILE A O 1
ATOM 694 N N . PRO A 1 86 ? -9.531 6.618 9.862 1.00 84.25 86 PRO A N 1
ATOM 695 C CA . PRO A 1 86 ? -10.811 6.419 10.541 1.00 84.25 86 PRO A CA 1
ATOM 696 C C . PRO A 1 86 ? -10.914 5.064 11.257 1.00 84.25 86 PRO A C 1
ATOM 698 O O . PRO A 1 86 ? -11.656 4.958 12.239 1.00 84.25 86 PRO A O 1
ATOM 701 N N . PHE A 1 87 ? -10.181 4.039 10.804 1.00 85.94 87 PHE A N 1
ATOM 702 C CA . PHE A 1 87 ? -10.132 2.732 11.461 1.00 85.94 87 PHE A CA 1
ATOM 703 C C . PHE A 1 87 ? -9.448 2.802 12.832 1.00 85.94 87 PHE A C 1
ATOM 705 O O . PHE A 1 87 ? -10.014 2.332 13.821 1.00 85.94 87 PHE A O 1
ATOM 712 N N . PHE A 1 88 ? -8.287 3.454 12.930 1.00 82.50 88 PHE A N 1
ATOM 713 C CA . PHE A 1 88 ? -7.591 3.629 14.206 1.00 82.50 88 PHE A CA 1
ATOM 714 C C . PHE A 1 88 ? -8.372 4.504 15.188 1.00 82.50 88 PHE A C 1
ATOM 716 O O . PHE A 1 88 ? -8.374 4.227 16.387 1.00 82.50 88 PHE A O 1
ATOM 723 N N . ILE A 1 89 ? -9.104 5.509 14.694 1.00 78.81 89 ILE A N 1
ATOM 724 C CA . ILE A 1 89 ? -10.028 6.286 15.531 1.00 78.81 89 ILE A CA 1
ATOM 725 C C . ILE A 1 89 ? -11.120 5.382 16.110 1.0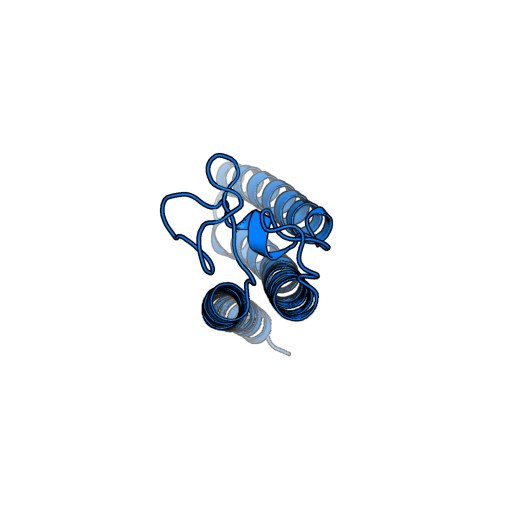0 78.81 89 ILE A C 1
ATOM 727 O O . ILE A 1 89 ? -11.396 5.430 17.309 1.00 78.81 89 ILE A O 1
ATOM 731 N N . TYR A 1 90 ? -11.724 4.528 15.280 1.00 80.00 90 TYR A N 1
ATOM 732 C CA . TYR A 1 90 ? -12.726 3.561 15.724 1.00 80.00 90 TYR A CA 1
ATOM 733 C C . TYR A 1 90 ? -12.176 2.575 16.766 1.00 80.00 90 TYR A C 1
ATOM 735 O O . TYR A 1 90 ? -12.820 2.375 17.800 1.00 80.00 90 TYR A O 1
ATOM 743 N N . LEU A 1 91 ? -10.996 1.997 16.521 1.00 77.44 91 LEU A N 1
ATOM 744 C CA . LEU A 1 91 ? -10.370 1.005 17.397 1.00 77.44 91 LEU A CA 1
ATOM 745 C C . LEU A 1 91 ? -10.252 1.529 18.841 1.00 77.44 91 LEU A C 1
ATOM 747 O O . LEU A 1 91 ? -10.604 0.823 19.788 1.00 77.44 91 LEU A O 1
ATOM 751 N N . THR A 1 92 ? -9.882 2.803 19.005 1.00 74.62 92 THR A N 1
ATOM 752 C CA . THR A 1 92 ? -9.797 3.476 20.312 1.00 74.62 92 THR A CA 1
ATOM 753 C C . THR A 1 92 ? -11.107 3.530 21.071 1.00 74.62 92 THR A C 1
ATOM 755 O O . THR A 1 92 ? -11.135 3.281 22.277 1.00 74.62 92 THR A O 1
ATOM 758 N N . TYR A 1 93 ? -12.215 3.778 20.380 1.00 72.38 93 TYR A N 1
ATOM 759 C CA . TYR A 1 93 ? -13.536 3.813 21.006 1.00 72.38 93 TYR A CA 1
ATOM 760 C C . TYR A 1 93 ? -14.112 2.433 21.324 1.00 72.38 93 TYR A C 1
ATOM 762 O O . TYR A 1 93 ? -15.115 2.359 22.034 1.00 72.38 93 TYR A O 1
ATOM 770 N N . SER A 1 94 ? -13.559 1.361 20.757 1.00 72.69 94 SER A N 1
ATOM 771 C CA . SER A 1 94 ? -14.123 0.014 20.873 1.00 72.69 94 SER A CA 1
ATOM 772 C C . SER A 1 94 ? -13.373 -0.904 21.833 1.00 72.69 94 SER A C 1
ATOM 774 O O . SER A 1 94 ? -13.982 -1.850 22.314 1.00 72.69 94 SER A O 1
ATOM 776 N N . VAL A 1 95 ? -12.099 -0.631 22.132 1.00 74.12 95 VAL A N 1
ATOM 777 C CA . VAL A 1 95 ? -11.243 -1.499 22.973 1.00 74.12 95 VAL A CA 1
ATOM 778 C C . VAL A 1 95 ? -11.065 -0.956 24.406 1.00 74.12 95 VAL A C 1
ATOM 780 O O . VAL A 1 95 ? -10.519 -1.628 25.278 1.00 74.12 95 VAL A O 1
ATOM 783 N N . SER A 1 96 ? -11.531 0.263 24.675 1.00 73.38 96 SER A N 1
ATOM 784 C CA . SER A 1 96 ? -11.224 0.993 25.908 1.00 73.38 96 SER A CA 1
ATOM 785 C C . SER A 1 96 ? -12.318 0.849 26.973 1.00 73.38 96 SER A C 1
ATOM 787 O O . SER A 1 96 ? -13.178 1.720 27.086 1.00 73.38 96 SER A O 1
ATOM 789 N N . GLU A 1 97 ? -12.280 -0.225 27.767 1.00 76.12 97 GLU A N 1
ATOM 790 C CA . GLU A 1 97 ? -13.173 -0.409 28.932 1.00 76.12 97 GLU A CA 1
ATOM 791 C C . GLU A 1 97 ? -12.557 0.122 30.241 1.00 76.12 97 GLU A C 1
ATOM 793 O O . GLU A 1 97 ? -13.274 0.510 31.161 1.00 76.12 97 GLU A O 1
ATOM 798 N N . THR A 1 98 ? -11.224 0.198 30.312 1.00 84.38 98 THR A N 1
ATOM 799 C CA . THR A 1 98 ? -10.445 0.695 31.461 1.00 84.38 98 THR A CA 1
ATOM 800 C C . THR A 1 98 ? -9.541 1.869 31.076 1.00 84.38 98 THR A C 1
ATOM 802 O O . THR A 1 98 ? -9.200 2.052 29.905 1.00 84.38 98 THR A O 1
ATOM 805 N N . ASP A 1 99 ? -9.085 2.655 32.059 1.00 82.25 99 ASP A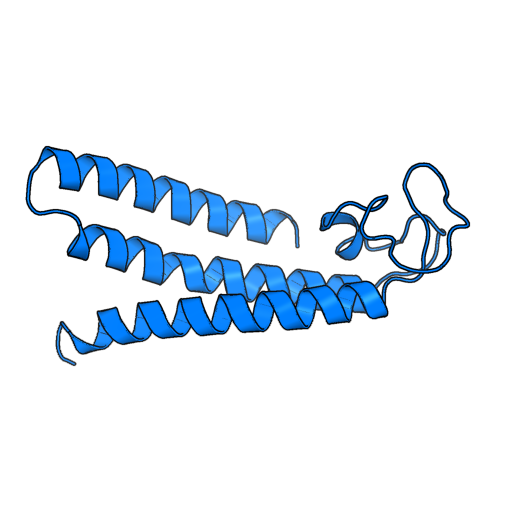 N 1
ATOM 806 C CA . ASP A 1 99 ? -8.179 3.791 31.821 1.00 82.25 99 ASP A CA 1
ATOM 807 C C . ASP A 1 99 ? -6.838 3.366 31.190 1.00 82.25 99 ASP A C 1
ATOM 809 O O . ASP A 1 99 ? -6.310 4.064 30.322 1.00 82.25 99 ASP A O 1
ATOM 813 N N . LEU A 1 100 ? -6.311 2.192 31.564 1.00 83.25 100 LEU A N 1
ATOM 814 C CA . LEU A 1 100 ? -5.098 1.628 30.963 1.00 83.25 100 LEU A CA 1
ATOM 815 C C . LEU A 1 100 ? -5.317 1.269 29.487 1.00 83.25 100 LEU A C 1
ATOM 817 O O . LEU A 1 100 ? -4.512 1.652 28.639 1.00 83.25 100 LEU A O 1
ATOM 821 N N . GLN A 1 101 ? -6.417 0.578 29.165 1.00 82.06 101 GLN A N 1
ATOM 822 C CA . GLN A 1 101 ? -6.765 0.245 27.778 1.00 82.06 101 GLN A CA 1
ATOM 823 C C . GLN A 1 101 ? -6.984 1.504 26.938 1.00 82.06 101 GLN A C 1
ATOM 825 O O . GLN A 1 101 ? -6.524 1.562 25.798 1.00 82.06 101 GLN A O 1
ATOM 830 N N . ARG A 1 102 ? -7.607 2.538 27.517 1.00 80.88 102 ARG A N 1
ATOM 831 C CA . ARG A 1 102 ? -7.791 3.836 26.863 1.00 80.88 102 ARG A CA 1
ATOM 832 C C . ARG A 1 102 ? -6.456 4.473 26.490 1.00 80.88 102 ARG A C 1
ATOM 834 O O . ARG A 1 102 ? -6.273 4.874 25.344 1.00 80.88 102 ARG A O 1
ATOM 841 N N . ASN A 1 103 ? -5.503 4.507 27.419 1.00 82.69 103 ASN A N 1
ATOM 842 C CA . ASN A 1 103 ? -4.178 5.076 27.168 1.00 82.69 103 ASN A CA 1
ATOM 843 C C . ASN A 1 103 ? -3.389 4.276 26.119 1.00 82.69 103 ASN A C 1
ATOM 845 O O . ASN A 1 103 ? -2.823 4.869 25.202 1.00 82.69 103 ASN A O 1
ATOM 849 N N . ILE A 1 104 ? -3.403 2.941 26.203 1.00 83.75 104 ILE A N 1
ATOM 850 C CA . ILE A 1 104 ? -2.767 2.067 25.201 1.00 83.75 104 ILE A CA 1
ATOM 851 C C . ILE A 1 104 ? -3.378 2.306 23.819 1.00 83.75 104 ILE A C 1
ATOM 853 O O . ILE A 1 104 ? -2.665 2.386 22.819 1.00 83.75 104 ILE A O 1
ATOM 857 N N . SER A 1 105 ? -4.697 2.464 23.752 1.00 83.56 105 SER A N 1
ATOM 858 C CA . SER A 1 105 ? -5.379 2.639 22.481 1.00 83.56 105 SER A CA 1
ATOM 859 C C . SER A 1 105 ? -5.185 4.030 21.868 1.00 83.56 105 SER A C 1
ATOM 861 O O . SER A 1 105 ? -5.121 4.148 20.645 1.00 83.56 105 SER A O 1
ATOM 863 N N . TYR A 1 10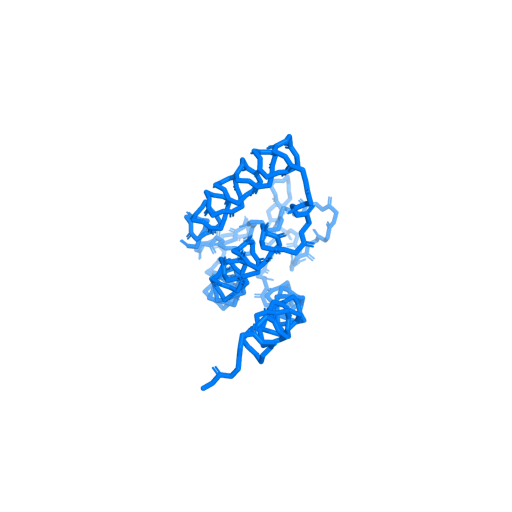6 ? -4.995 5.071 22.685 1.00 83.75 106 TYR A N 1
ATOM 864 C CA . TYR A 1 106 ? -4.550 6.381 22.198 1.00 83.75 106 TYR A CA 1
ATOM 865 C C . TYR A 1 106 ? -3.139 6.337 21.607 1.00 83.75 106 TYR A C 1
ATOM 867 O O . TYR A 1 106 ? -2.908 6.917 20.548 1.00 83.75 106 TYR A O 1
ATOM 875 N N . ILE 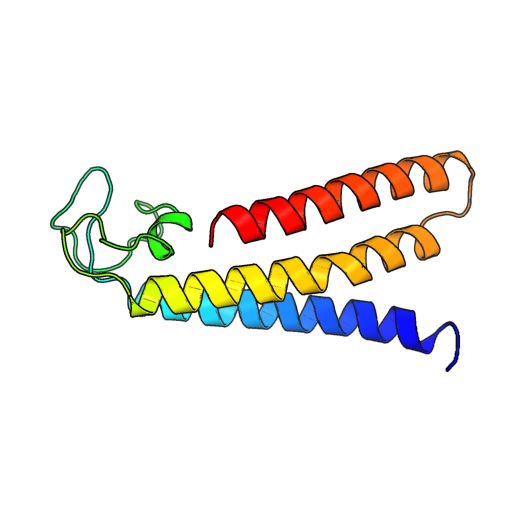A 1 107 ? -2.206 5.620 22.244 1.00 86.75 107 ILE A N 1
ATOM 876 C CA . ILE A 1 107 ? -0.859 5.423 21.687 1.00 86.75 107 ILE A CA 1
ATOM 877 C C . ILE A 1 107 ? -0.960 4.706 20.337 1.00 86.75 107 ILE A C 1
ATOM 879 O O . ILE A 1 107 ? -0.403 5.181 19.352 1.00 86.75 107 ILE A O 1
ATOM 883 N N . GLY A 1 108 ? -1.742 3.622 20.267 1.00 83.69 108 GLY A N 1
ATOM 884 C CA . GLY A 1 108 ? -1.982 2.890 19.021 1.00 83.69 108 GLY A CA 1
ATOM 885 C C . GLY A 1 108 ? -2.583 3.762 17.914 1.00 83.69 108 GLY A C 1
ATOM 886 O O . GLY A 1 108 ? -2.158 3.669 16.766 1.00 83.69 108 GLY A O 1
ATOM 887 N N . GLN A 1 109 ? -3.512 4.657 18.255 1.00 85.50 109 GLN A N 1
ATOM 888 C CA . GLN A 1 109 ? -4.091 5.610 17.309 1.00 85.50 109 GLN A CA 1
ATOM 889 C C . GLN A 1 109 ? -3.049 6.579 16.751 1.00 85.50 109 GLN A C 1
ATOM 891 O O . GLN A 1 109 ? -2.961 6.742 15.536 1.00 85.50 109 GLN A O 1
ATOM 896 N N . ILE A 1 110 ? -2.254 7.207 17.620 1.00 87.62 110 ILE A N 1
ATOM 897 C CA . ILE A 1 110 ? -1.217 8.158 17.200 1.00 87.62 110 ILE A CA 1
ATOM 898 C C . ILE A 1 110 ? -0.180 7.446 16.328 1.00 87.62 110 ILE A C 1
ATOM 900 O O . ILE A 1 110 ? 0.139 7.928 15.243 1.00 87.62 110 ILE A O 1
ATOM 904 N N . SER A 1 111 ? 0.297 6.273 16.755 1.00 86.94 111 SER A N 1
ATOM 905 C CA . SER A 1 111 ? 1.228 5.460 15.970 1.00 86.94 111 SER A CA 1
ATOM 906 C C . SER A 1 111 ? 0.643 5.057 14.614 1.00 86.94 111 SER A C 1
ATOM 908 O O . SER A 1 111 ? 1.345 5.140 13.611 1.00 86.94 111 SER A O 1
ATOM 910 N N . GLY A 1 112 ? -0.636 4.678 14.561 1.00 85.25 112 GLY A N 1
ATOM 911 C CA . GLY A 1 112 ? -1.330 4.316 13.326 1.00 85.25 112 GLY A CA 1
ATOM 912 C C . GLY A 1 112 ? -1.483 5.485 12.351 1.00 85.25 112 GLY A C 1
ATOM 913 O O . GLY A 1 112 ? -1.233 5.329 11.158 1.00 85.25 112 GLY A O 1
ATOM 914 N N . VAL A 1 113 ? -1.817 6.678 12.851 1.00 83.69 113 VAL A N 1
ATOM 915 C CA . VAL A 1 113 ? -1.884 7.902 12.033 1.00 83.69 113 VAL A CA 1
ATOM 916 C C . VAL A 1 113 ? -0.499 8.288 11.510 1.00 83.69 113 VAL A C 1
ATOM 918 O O . VAL A 1 113 ? -0.362 8.584 10.324 1.00 83.69 113 VAL A O 1
ATOM 921 N N . ILE A 1 114 ? 0.536 8.239 12.357 1.00 87.69 114 ILE A N 1
ATOM 922 C CA . ILE A 1 114 ? 1.924 8.496 11.939 1.00 87.69 114 ILE A CA 1
ATOM 923 C C . ILE A 1 114 ? 2.352 7.490 10.865 1.00 87.69 114 ILE A C 1
ATOM 925 O O . ILE A 1 114 ? 2.943 7.891 9.865 1.00 87.69 114 ILE A O 1
ATOM 929 N N . ALA A 1 115 ? 2.023 6.207 11.036 1.00 85.31 115 ALA A N 1
ATOM 930 C CA . ALA A 1 115 ? 2.309 5.176 10.045 1.00 85.31 115 ALA A CA 1
ATOM 931 C C . ALA A 1 115 ? 1.601 5.459 8.711 1.00 85.31 115 ALA A C 1
ATOM 933 O O . ALA A 1 115 ? 2.248 5.417 7.669 1.00 85.31 115 ALA A O 1
ATOM 934 N N . GLY A 1 116 ? 0.313 5.823 8.735 1.00 81.88 116 GLY A N 1
ATOM 935 C CA . GLY A 1 116 ? -0.432 6.209 7.533 1.00 81.88 116 GLY A CA 1
ATOM 936 C C . GLY A 1 116 ? 0.209 7.392 6.800 1.00 81.88 116 GLY A C 1
ATOM 937 O O . GLY A 1 116 ? 0.444 7.325 5.597 1.00 81.88 116 GLY A O 1
ATOM 938 N N . ILE A 1 117 ? 0.584 8.450 7.523 1.00 82.31 117 ILE A N 1
ATOM 939 C CA . ILE A 1 117 ? 1.288 9.601 6.935 1.00 82.31 117 ILE A CA 1
ATOM 940 C C . ILE A 1 117 ? 2.648 9.179 6.356 1.00 82.31 117 ILE A C 1
ATOM 942 O O . ILE A 1 117 ? 3.002 9.594 5.255 1.00 82.31 117 ILE A O 1
ATOM 946 N N . GLY A 1 118 ? 3.396 8.329 7.065 1.00 84.31 118 GLY A N 1
ATOM 947 C CA . GLY A 1 118 ? 4.676 7.799 6.596 1.00 84.31 118 GLY A CA 1
ATOM 948 C C . GLY A 1 118 ? 4.552 7.010 5.291 1.00 84.31 118 GLY A C 1
ATOM 949 O O . GLY A 1 118 ? 5.376 7.190 4.399 1.00 84.31 118 GLY A O 1
ATOM 950 N N . LEU A 1 119 ? 3.497 6.201 5.143 1.00 83.00 119 LEU A N 1
ATOM 951 C CA . LEU A 1 119 ? 3.208 5.454 3.914 1.00 83.00 119 LEU A CA 1
ATOM 952 C C . LEU A 1 119 ? 2.912 6.377 2.725 1.00 83.00 119 LEU A C 1
ATOM 954 O O . LEU A 1 119 ? 3.348 6.085 1.615 1.00 83.00 119 LEU A O 1
ATOM 958 N N . ILE A 1 120 ? 2.240 7.510 2.952 1.00 78.06 120 ILE A N 1
ATOM 959 C CA . ILE A 1 120 ? 2.034 8.534 1.913 1.00 78.06 120 ILE A CA 1
ATOM 960 C C . ILE A 1 120 ? 3.373 9.148 1.477 1.00 78.06 120 ILE A C 1
ATOM 962 O O . ILE A 1 120 ? 3.517 9.510 0.322 1.00 78.06 120 ILE A O 1
ATOM 966 N N . GLY A 1 121 ? 4.377 9.233 2.352 1.00 74.50 121 GLY A N 1
ATOM 967 C CA . GLY A 1 121 ? 5.706 9.741 1.989 1.00 74.50 121 GLY A CA 1
ATOM 968 C C . GLY A 1 121 ? 6.536 8.814 1.089 1.00 74.50 121 GLY A C 1
ATOM 969 O O . GLY A 1 121 ? 7.573 9.239 0.589 1.00 74.50 121 GLY A O 1
ATOM 970 N N . ILE A 1 122 ? 6.113 7.558 0.901 1.00 76.00 122 ILE A N 1
ATOM 971 C CA . ILE A 1 122 ? 6.750 6.597 -0.021 1.00 76.00 122 ILE A CA 1
ATOM 972 C C . ILE A 1 122 ? 6.291 6.844 -1.473 1.00 76.00 122 ILE A C 1
ATOM 974 O O . ILE A 1 122 ? 6.950 6.395 -2.411 1.00 76.00 122 ILE A O 1
ATOM 978 N N . VAL A 1 123 ? 5.150 7.525 -1.637 1.00 72.25 123 VAL A N 1
ATOM 979 C CA . VAL A 1 123 ? 4.466 7.805 -2.909 1.00 72.25 123 VAL A CA 1
ATOM 980 C C . VAL A 1 123 ? 5.201 8.838 -3.753 1.00 72.25 123 VAL A C 1
ATOM 982 O O . VAL A 1 123 ? 5.674 9.851 -3.194 1.00 72.25 123 VAL A O 1
#

Sequence (123 aa):
MSLKDWKIRSFYFEFIGCIQYIILIFTAMFFYPGGTEKYPNAPGYSFWANSLSDLGRTVSYSGQINAISMILFSVALFIWAFSLIPFFIYLTYSVSETDLQRNISYIGQISGVIAGIGLIGIV

pLDDT: mean 89.73, std 9.07, range [54.81, 98.5]

Foldseek 3Di:
DDPVVLLVVLVVQLVVLVVLLVVLLVVLQVQAQDDAPVGLPGGTHDPVGHDSLQLLDCAHSVRHGNVSSNVSNLVSLLSNLVSQLSNLVSQLVPQPPDPVSNVVSVVVNVVSNVVSVVSNVSD

Radius of gyration: 18.07 Å; chains: 1; bounding box: 48×22×50 Å